Protein AF-A0A8S9G2X7-F1 (afdb_monomer_lite)

Secondary structure (DSSP, 8-state):
-------------SSSHHHHHHHHHHHHHHHHHHHHHHHHHHHTPPPPPPGGGGGSTTHHHHHHHHHHHSPP--SSTTHHHHHHHHHHHHHHHHHHHHHHHHTTHHHHHHHHHHHHHHHHHHHHHHT---SS----

Organism: Brassica cretica (NCBI:txid69181)

pLDDT: mean 78.14, std 17.85, range [33.88, 96.81]

Sequence (136 aa):
MFVNSRRKQEGVEEGFSSSTLSLEQKLADAEEERAEYVKREKARKPFRFFNYLTEHAEFLPVVKRVWETTQEIHHSRSTLSRFQAKLKLLKFEMRLLNKTHYGNLPNKTKLAFEEMCHYQNVGTAVSNPCYTYCRS

Radius of gyration: 33.34 Å; chains: 1; bounding box: 66×75×88 Å

Structure (mmCIF, N/CA/C/O backbone):
data_AF-A0A8S9G2X7-F1
#
_entry.id   AF-A0A8S9G2X7-F1
#
loop_
_atom_site.group_PDB
_atom_site.id
_atom_site.type_symbol
_atom_site.label_atom_id
_atom_site.label_alt_id
_atom_site.label_comp_id
_atom_site.label_asym_id
_atom_site.label_entity_id
_atom_site.label_seq_id
_atom_site.pdbx_PDB_ins_code
_atom_site.Cartn_x
_atom_site.Cartn_y
_atom_site.Cartn_z
_atom_site.occupancy
_atom_site.B_iso_or_equiv
_atom_site.auth_seq_id
_atom_site.auth_comp_id
_atom_site.auth_asym_id
_atom_site.auth_atom_id
_atom_site.pdbx_PDB_model_num
ATOM 1 N N . MET A 1 1 ? -7.165 63.747 65.074 1.00 42.53 1 MET A N 1
ATOM 2 C CA . MET A 1 1 ? -7.048 62.423 64.420 1.00 42.53 1 MET A CA 1
ATOM 3 C C . MET A 1 1 ? -7.910 62.442 63.165 1.00 42.53 1 MET A C 1
ATOM 5 O O . MET A 1 1 ? -8.945 63.088 63.205 1.00 42.53 1 MET A O 1
ATOM 9 N N . PHE A 1 2 ? -7.458 61.770 62.101 1.00 42.47 2 PHE A N 1
ATOM 10 C CA . PHE A 1 2 ? -7.966 61.763 60.715 1.00 42.47 2 PHE A CA 1
ATOM 11 C C . PHE A 1 2 ? -7.588 62.955 59.822 1.00 42.47 2 PHE A C 1
ATOM 13 O O . PHE A 1 2 ? -8.334 63.913 59.662 1.00 42.47 2 PHE A O 1
ATOM 20 N N . VAL A 1 3 ? -6.445 62.813 59.144 1.00 43.28 3 VAL A N 1
ATOM 21 C CA . VAL A 1 3 ? -6.186 63.449 57.847 1.00 43.28 3 VAL A CA 1
ATOM 22 C C . VAL A 1 3 ? -5.893 62.308 56.872 1.00 43.28 3 VAL A C 1
ATOM 24 O O . VAL A 1 3 ? -4.832 61.691 56.926 1.00 43.28 3 VAL A O 1
ATOM 27 N N . ASN A 1 4 ? -6.883 61.956 56.048 1.00 33.88 4 ASN A N 1
ATOM 28 C CA . ASN A 1 4 ? -6.747 60.922 55.023 1.00 33.88 4 ASN A CA 1
ATOM 29 C C . ASN A 1 4 ? -5.893 61.457 53.870 1.00 33.88 4 ASN A C 1
ATOM 31 O O . ASN A 1 4 ? -6.279 62.391 53.166 1.00 33.88 4 ASN A O 1
ATOM 35 N N . SER A 1 5 ? -4.722 60.847 53.697 1.00 43.88 5 SER A N 1
ATOM 36 C CA . SER A 1 5 ? -3.752 61.178 52.660 1.00 43.88 5 SER A CA 1
ATOM 37 C C . SER A 1 5 ? -4.195 60.594 51.318 1.00 43.88 5 SER A C 1
ATOM 39 O O . SER A 1 5 ? -4.150 59.386 51.082 1.00 43.88 5 SER A O 1
ATOM 41 N N . ARG A 1 6 ? -4.666 61.481 50.442 1.00 42.25 6 ARG A N 1
ATOM 42 C CA . ARG A 1 6 ? -5.094 61.209 49.070 1.00 42.25 6 ARG A CA 1
ATOM 43 C C . ARG A 1 6 ? -3.846 61.060 48.184 1.00 42.25 6 ARG A C 1
ATOM 45 O O . ARG A 1 6 ? -3.361 62.046 47.640 1.00 42.25 6 ARG A O 1
ATOM 52 N N . ARG A 1 7 ? -3.307 59.842 48.034 1.00 45.38 7 ARG A N 1
ATOM 53 C CA . ARG A 1 7 ? -2.312 59.543 46.985 1.00 45.38 7 ARG A CA 1
ATOM 54 C C . ARG A 1 7 ? -3.034 59.192 45.686 1.00 45.38 7 ARG A C 1
ATOM 56 O O . ARG A 1 7 ? -3.554 58.096 45.522 1.00 45.38 7 ARG A O 1
ATOM 63 N N . LYS A 1 8 ? -3.068 60.175 44.790 1.00 42.88 8 LYS A N 1
ATOM 64 C CA . LYS A 1 8 ? -3.407 60.043 43.373 1.00 42.88 8 LYS A CA 1
ATOM 65 C C . LYS A 1 8 ? -2.271 59.245 42.713 1.00 42.88 8 LYS A C 1
ATOM 67 O O . LYS A 1 8 ? -1.134 59.708 42.732 1.00 42.88 8 LYS A O 1
ATOM 72 N N . GLN A 1 9 ? -2.544 58.050 42.200 1.00 40.50 9 GLN A N 1
ATOM 73 C CA . GLN A 1 9 ? -1.697 57.439 41.175 1.00 40.50 9 GLN A CA 1
ATOM 74 C C . GLN A 1 9 ? -2.430 57.620 39.849 1.00 40.50 9 GLN A C 1
ATOM 76 O O . GLN A 1 9 ? -3.461 57.002 39.606 1.00 40.50 9 GLN A O 1
ATOM 81 N N . GLU A 1 10 ? -1.937 58.569 39.061 1.00 40.31 10 GLU A N 1
ATOM 82 C CA . GLU A 1 10 ? -2.274 58.741 37.654 1.00 40.31 10 GLU A CA 1
ATOM 83 C C . GLU A 1 10 ? -1.323 57.877 36.818 1.00 40.31 10 GLU A C 1
ATOM 85 O O . GLU A 1 10 ? -0.111 57.938 37.009 1.00 40.31 10 GLU A O 1
ATOM 90 N N . GLY A 1 11 ? -1.903 57.105 35.895 1.00 45.66 11 GLY A N 1
ATOM 91 C CA . GLY A 1 11 ? -1.361 56.837 34.561 1.00 45.66 11 GLY A CA 1
ATOM 92 C C . GLY A 1 11 ? -0.126 55.946 34.438 1.00 45.66 11 GLY A C 1
ATOM 93 O O . GLY A 1 11 ? 0.978 56.465 34.360 1.00 45.66 11 GLY A O 1
ATOM 94 N N . VAL A 1 12 ? -0.337 54.637 34.246 1.00 42.47 12 VAL A N 1
ATOM 95 C CA . VAL A 1 12 ? 0.478 53.803 33.337 1.00 42.47 12 VAL A CA 1
ATOM 96 C C . VAL A 1 12 ? -0.416 52.699 32.752 1.00 42.47 12 VAL A C 1
ATOM 98 O O . VAL A 1 12 ? -0.270 51.522 33.056 1.00 42.47 12 VAL A O 1
ATOM 101 N N . GLU A 1 13 ? -1.376 53.071 31.919 1.00 49.25 13 GLU A N 1
ATOM 102 C CA . GLU A 1 13 ? -1.933 52.152 30.926 1.00 49.25 13 GLU A CA 1
ATOM 103 C C . GLU A 1 13 ? -1.762 52.862 29.595 1.00 49.25 13 GLU A C 1
ATOM 105 O O . GLU A 1 13 ? -2.248 53.976 29.480 1.00 49.25 13 GLU A O 1
ATOM 110 N N . GLU A 1 14 ? -0.964 52.278 28.696 1.00 49.88 14 GLU A N 1
ATOM 111 C CA . GLU A 1 14 ? -0.778 52.572 27.256 1.00 49.88 14 GLU A CA 1
ATOM 112 C C . GLU A 1 14 ? 0.705 52.331 26.910 1.00 49.88 14 GLU A C 1
ATOM 114 O O . GLU A 1 14 ? 1.525 53.239 26.814 1.00 49.88 14 GLU A O 1
ATOM 119 N N . GLY A 1 15 ? 1.093 51.057 26.794 1.00 47.69 15 GLY A N 1
ATOM 120 C CA . GLY A 1 15 ? 2.467 50.692 26.413 1.00 47.69 15 GLY A CA 1
ATOM 121 C C . GLY A 1 15 ? 2.754 49.194 26.301 1.00 47.69 15 GLY A C 1
ATOM 122 O O . GLY A 1 15 ? 3.781 48.807 25.754 1.00 47.69 15 GLY A O 1
ATOM 123 N N . PHE A 1 16 ? 1.844 48.331 26.762 1.00 47.69 16 PHE A N 1
ATOM 124 C CA . PHE A 1 16 ? 2.064 46.879 26.816 1.00 47.69 16 PHE A CA 1
ATOM 125 C C . PHE A 1 16 ? 1.499 46.094 25.608 1.00 47.69 16 PHE A C 1
ATOM 127 O O . PHE A 1 16 ? 1.630 44.876 25.538 1.00 47.69 16 PHE A O 1
ATOM 134 N N . SER A 1 17 ? 0.867 46.774 24.645 1.00 55.78 17 SER A N 1
ATOM 135 C CA . SER A 1 17 ? 0.066 46.131 23.584 1.00 55.78 17 SER A CA 1
ATOM 136 C C . SER A 1 17 ? 0.860 45.772 22.313 1.00 55.78 17 SER A C 1
ATOM 138 O O . SER A 1 17 ? 0.671 44.714 21.722 1.00 55.78 17 SER A O 1
ATOM 140 N N . SER A 1 18 ? 1.820 46.602 21.894 1.00 55.59 18 SER A N 1
ATOM 141 C CA . SER A 1 18 ? 2.507 46.395 20.602 1.00 55.59 18 SER A CA 1
ATOM 142 C C . SER A 1 18 ? 3.545 45.257 20.634 1.00 55.59 18 SER A C 1
ATOM 144 O O . SER A 1 18 ? 3.707 44.499 19.671 1.00 55.59 18 SER A O 1
ATOM 146 N N . SER A 1 19 ? 4.227 45.086 21.771 1.00 57.09 19 SER A N 1
ATOM 147 C CA . SER A 1 19 ? 5.209 44.014 21.970 1.00 57.09 19 SER A CA 1
ATOM 148 C C . SER A 1 19 ? 4.556 42.643 22.149 1.00 57.09 19 SER A C 1
ATOM 150 O O . SER A 1 19 ? 5.111 41.651 21.684 1.00 57.09 19 SER A O 1
ATOM 152 N N . THR A 1 20 ? 3.379 42.580 22.775 1.00 62.22 20 THR A N 1
ATOM 153 C CA . THR A 1 20 ? 2.626 41.338 22.996 1.00 62.22 20 THR A CA 1
ATOM 154 C C . THR A 1 20 ? 1.976 40.838 21.709 1.00 62.22 20 THR A C 1
ATOM 156 O O . THR A 1 20 ? 2.174 39.676 21.374 1.00 62.22 20 THR A O 1
ATOM 159 N N . LEU A 1 21 ? 1.353 41.713 20.909 1.00 65.19 21 LEU A N 1
ATOM 160 C CA . LEU A 1 21 ? 0.824 41.360 19.579 1.00 65.19 21 LEU A CA 1
ATOM 161 C C . LEU A 1 21 ? 1.909 40.785 18.653 1.00 65.19 21 LEU A C 1
ATOM 163 O O . LEU A 1 21 ? 1.718 39.756 18.007 1.00 65.19 21 LEU A O 1
ATOM 167 N N . SER A 1 22 ? 3.099 41.393 18.669 1.00 72.69 22 SER A N 1
ATOM 168 C CA . SER A 1 22 ? 4.252 40.913 17.896 1.00 72.69 22 SER A CA 1
ATOM 169 C C . SER A 1 22 ? 4.778 39.552 18.367 1.00 72.69 22 SER A C 1
ATOM 171 O O . SER A 1 22 ? 5.404 38.836 17.586 1.00 72.69 22 SER A O 1
ATOM 173 N N . LEU A 1 23 ? 4.597 39.206 19.644 1.00 76.44 23 LEU A N 1
ATOM 174 C CA . LEU A 1 23 ? 4.985 37.906 20.191 1.00 76.44 23 LEU A CA 1
ATOM 175 C C . LEU A 1 23 ? 3.922 36.847 19.899 1.00 76.44 23 LEU A C 1
ATOM 177 O O . LEU A 1 23 ? 4.288 35.745 19.506 1.00 76.44 23 LEU A O 1
ATOM 181 N N . GLU A 1 24 ? 2.636 37.180 20.014 1.00 82.50 24 GLU A N 1
ATOM 182 C CA . GLU A 1 24 ? 1.542 36.257 19.697 1.00 82.50 24 GLU A CA 1
ATOM 183 C C . GLU A 1 24 ? 1.544 35.847 18.222 1.00 82.50 24 GLU A C 1
ATOM 185 O O . GLU A 1 24 ? 1.417 34.661 17.926 1.00 82.50 24 GLU A O 1
ATOM 190 N N . GLN A 1 25 ? 1.803 36.781 17.300 1.00 85.94 25 GLN A N 1
ATOM 191 C CA . GLN A 1 25 ? 1.972 36.440 15.883 1.00 85.94 25 GLN A CA 1
ATOM 192 C C . GLN A 1 25 ? 3.177 35.524 15.643 1.00 85.94 25 GLN A C 1
ATOM 194 O O . GLN A 1 25 ? 3.046 34.517 14.957 1.00 85.94 25 GLN A O 1
ATOM 199 N N . LYS A 1 26 ? 4.320 35.778 16.294 1.00 87.88 26 LYS A N 1
ATOM 200 C CA . LYS A 1 26 ? 5.495 34.891 16.194 1.00 87.88 26 LYS A CA 1
ATOM 201 C C . LYS A 1 26 ? 5.241 33.494 16.764 1.00 87.88 26 LYS A C 1
ATOM 203 O O . LYS A 1 26 ? 5.807 32.528 16.262 1.00 87.88 26 LYS A O 1
ATOM 208 N N . LEU A 1 27 ? 4.437 33.384 17.821 1.00 90.19 27 LEU A N 1
ATOM 209 C CA . LEU A 1 27 ? 4.025 32.098 18.385 1.00 90.19 27 LEU A CA 1
ATOM 210 C C . LEU A 1 27 ? 3.091 31.348 17.430 1.00 90.19 27 LEU A C 1
ATOM 212 O O . LEU A 1 27 ? 3.318 30.164 17.201 1.00 90.19 27 LEU A O 1
ATOM 216 N N . ALA A 1 28 ? 2.108 32.027 16.834 1.00 87.62 28 ALA A N 1
ATOM 217 C CA . ALA A 1 28 ? 1.196 31.427 15.86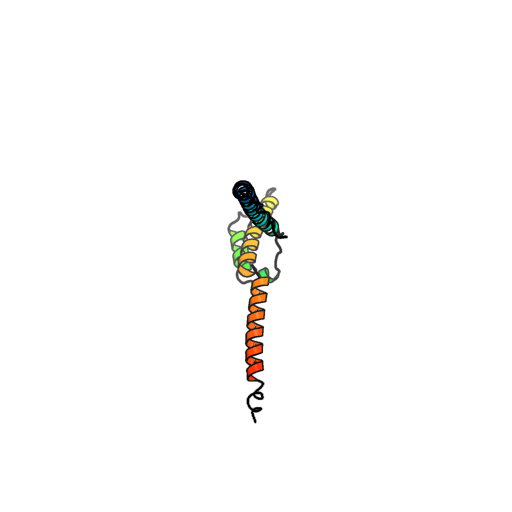0 1.00 87.62 28 ALA A CA 1
ATOM 218 C C . ALA A 1 28 ? 1.941 30.915 14.613 1.00 87.62 28 ALA A C 1
ATOM 220 O O . ALA A 1 28 ? 1.753 29.764 14.215 1.00 87.62 28 ALA A O 1
ATOM 221 N N . ASP A 1 29 ? 2.856 31.722 14.068 1.00 86.69 29 ASP A N 1
ATOM 222 C CA . ASP A 1 29 ? 3.683 31.345 12.916 1.00 86.69 29 ASP A CA 1
ATOM 223 C C . ASP A 1 29 ? 4.587 30.136 13.244 1.00 86.69 29 ASP A C 1
ATOM 225 O O . ASP A 1 29 ? 4.721 29.204 12.448 1.00 86.69 29 ASP A O 1
ATOM 229 N N . ALA A 1 30 ? 5.171 30.100 14.450 1.00 86.94 30 ALA A N 1
ATOM 230 C CA . ALA A 1 30 ? 6.009 28.988 14.903 1.00 86.94 30 ALA A CA 1
ATOM 231 C C . ALA A 1 30 ? 5.206 27.701 15.169 1.00 86.94 30 ALA A C 1
ATOM 233 O O . ALA A 1 30 ? 5.708 26.595 14.945 1.00 86.94 30 ALA A O 1
ATOM 234 N N . GLU A 1 31 ? 3.967 27.811 15.653 1.00 93.50 31 GLU A N 1
ATOM 235 C CA . GLU A 1 31 ? 3.068 26.667 15.823 1.00 93.50 31 GLU A CA 1
ATOM 236 C C . GLU A 1 31 ? 2.630 26.085 14.476 1.00 93.50 31 GLU A C 1
ATOM 238 O O . GLU A 1 31 ? 2.605 24.857 14.329 1.00 93.50 31 GLU A O 1
ATOM 243 N N . GLU A 1 32 ? 2.367 26.933 13.479 1.00 89.06 32 GLU A N 1
ATOM 244 C CA . GLU A 1 32 ? 2.070 26.505 12.111 1.00 89.06 32 GLU A CA 1
ATOM 245 C C . GLU A 1 32 ? 3.276 25.803 11.470 1.00 89.06 32 GLU A C 1
ATOM 247 O O . GLU A 1 32 ? 3.145 24.679 10.967 1.00 89.06 32 GLU A O 1
ATOM 252 N N . GLU A 1 33 ? 4.473 26.388 11.575 1.00 86.44 33 GLU A N 1
ATOM 253 C CA . GLU A 1 33 ? 5.711 25.788 11.067 1.00 86.44 33 GLU A CA 1
ATOM 254 C C . GLU A 1 33 ? 5.990 24.431 11.737 1.00 86.44 33 GLU A C 1
ATOM 256 O O . GLU A 1 33 ? 6.318 23.436 11.078 1.00 86.44 33 GLU A O 1
ATOM 261 N N . ARG A 1 34 ? 5.779 24.339 13.056 1.00 88.88 34 ARG A N 1
ATOM 262 C CA . ARG A 1 34 ? 5.934 23.093 13.816 1.00 88.88 34 ARG A CA 1
ATOM 263 C C . ARG A 1 34 ? 4.899 22.045 13.412 1.00 88.88 34 ARG A C 1
ATOM 265 O O . ARG A 1 34 ? 5.244 20.865 13.290 1.00 88.88 34 ARG A O 1
ATOM 272 N N . ALA A 1 35 ? 3.646 22.439 13.191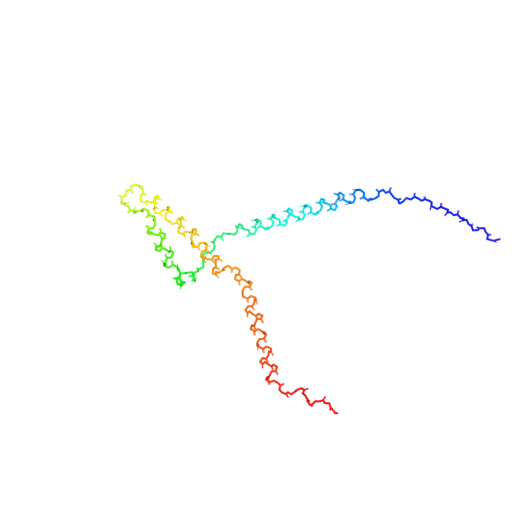 1.00 85.31 35 ALA A N 1
ATOM 273 C CA . ALA A 1 35 ? 2.595 21.543 12.719 1.00 85.31 35 ALA A CA 1
ATOM 274 C C . ALA A 1 35 ? 2.920 20.995 11.322 1.00 85.31 35 ALA A C 1
ATOM 276 O O . ALA A 1 35 ? 2.764 19.792 11.066 1.00 85.31 35 ALA A O 1
ATOM 277 N N . GLU A 1 36 ? 3.440 21.841 10.435 1.00 86.06 36 GLU A N 1
ATOM 278 C CA . GLU A 1 36 ? 3.868 21.425 9.108 1.00 86.06 36 GLU A CA 1
ATOM 279 C C . GLU A 1 36 ? 5.096 20.503 9.165 1.00 86.06 36 GLU A C 1
ATOM 281 O O . GLU A 1 36 ? 5.113 19.461 8.502 1.00 86.06 36 GLU A O 1
ATOM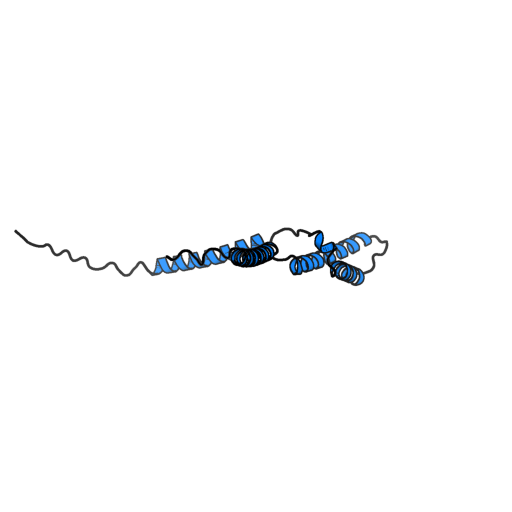 286 N N . TYR A 1 37 ? 6.084 20.796 10.014 1.00 79.44 37 TYR A N 1
ATOM 287 C CA . TYR A 1 37 ? 7.245 19.931 10.239 1.00 79.44 37 TYR A CA 1
ATOM 288 C C . TYR A 1 37 ? 6.828 18.538 10.726 1.00 79.44 37 TYR A C 1
ATOM 290 O O . TYR A 1 37 ? 7.207 17.524 10.139 1.00 79.44 37 TYR A O 1
ATOM 298 N N . VAL A 1 38 ? 5.963 18.462 11.742 1.00 79.62 38 VAL A N 1
ATOM 299 C CA . VAL A 1 38 ? 5.445 17.187 12.265 1.00 79.62 38 VAL A CA 1
ATOM 300 C C . VAL A 1 38 ? 4.672 16.413 11.189 1.00 79.62 38 VAL A C 1
ATOM 302 O O . VAL A 1 38 ? 4.737 15.180 11.140 1.00 79.62 38 VAL A O 1
ATOM 305 N N . LYS A 1 39 ? 3.958 17.106 10.296 1.00 76.50 39 LYS A N 1
ATOM 306 C CA . LYS A 1 39 ? 3.269 16.499 9.147 1.00 76.50 39 LYS A CA 1
ATOM 307 C C . LYS A 1 39 ? 4.262 15.905 8.141 1.00 76.50 39 LYS A C 1
ATOM 309 O O . LYS A 1 39 ? 4.064 14.768 7.706 1.00 76.50 39 LYS A O 1
ATOM 314 N N . ARG A 1 40 ? 5.339 16.628 7.808 1.00 69.56 40 ARG A N 1
ATOM 315 C CA . ARG A 1 40 ? 6.410 16.166 6.901 1.00 69.56 40 ARG A CA 1
ATOM 316 C C . ARG A 1 40 ? 7.189 14.987 7.495 1.00 69.56 40 ARG A C 1
ATOM 318 O O . ARG A 1 40 ? 7.450 14.012 6.792 1.00 69.56 40 ARG A O 1
ATOM 325 N N . GLU A 1 41 ? 7.473 15.014 8.793 1.00 72.94 41 GLU A N 1
ATOM 326 C CA . GLU A 1 41 ? 8.199 13.949 9.495 1.00 72.94 41 GLU A CA 1
ATOM 327 C C . GLU A 1 41 ? 7.374 12.652 9.551 1.00 72.94 41 GLU A C 1
ATOM 329 O O . GLU A 1 41 ? 7.852 11.565 9.216 1.00 72.94 41 GLU A O 1
ATOM 334 N N . LYS A 1 42 ? 6.070 12.760 9.848 1.00 65.38 42 LYS A N 1
ATOM 335 C CA . LYS A 1 42 ? 5.133 11.624 9.787 1.00 65.38 42 LYS A CA 1
ATOM 336 C C . LYS A 1 42 ? 4.978 11.053 8.373 1.00 65.38 42 LYS A C 1
ATOM 338 O O . LYS A 1 42 ? 4.617 9.879 8.242 1.00 65.38 42 LYS A O 1
ATOM 343 N N . ALA A 1 43 ? 5.257 11.838 7.332 1.00 65.62 43 ALA A N 1
ATOM 344 C CA . ALA A 1 43 ? 5.186 11.402 5.939 1.00 65.62 43 ALA A CA 1
ATOM 345 C C . ALA A 1 43 ? 6.393 10.551 5.497 1.00 65.62 43 ALA A C 1
ATOM 347 O O . ALA A 1 43 ? 6.293 9.831 4.504 1.00 65.62 43 ALA A O 1
ATOM 348 N N . ARG A 1 44 ? 7.511 10.558 6.240 1.00 68.12 44 ARG A N 1
ATOM 349 C CA . ARG A 1 44 ? 8.747 9.823 5.898 1.00 68.12 44 ARG A CA 1
ATOM 350 C C . ARG A 1 44 ? 8.754 8.347 6.304 1.00 68.12 44 ARG A C 1
ATOM 352 O O . ARG A 1 44 ? 9.802 7.704 6.298 1.00 68.12 44 ARG A O 1
ATOM 359 N N . LYS A 1 45 ? 7.596 7.769 6.629 1.00 73.44 45 LYS A N 1
ATOM 360 C CA . LYS A 1 45 ? 7.515 6.355 7.009 1.00 73.44 45 LYS A CA 1
ATOM 361 C C . LYS A 1 45 ? 7.924 5.452 5.835 1.00 73.44 45 LYS A C 1
ATOM 363 O O . LYS A 1 45 ? 7.418 5.632 4.720 1.00 73.44 45 LYS A O 1
ATOM 368 N N . PRO A 1 46 ? 8.816 4.471 6.063 1.00 79.00 46 PRO A N 1
ATOM 369 C CA . PRO A 1 46 ? 9.186 3.515 5.032 1.00 79.00 46 PRO A CA 1
ATOM 370 C C . PRO A 1 46 ? 7.949 2.748 4.559 1.00 79.00 46 PRO A C 1
ATOM 372 O O . PRO A 1 46 ? 7.002 2.514 5.312 1.00 79.00 46 PRO A O 1
ATOM 375 N N . PHE A 1 47 ? 7.949 2.366 3.283 1.00 78.56 47 PHE A N 1
ATOM 376 C CA . PHE A 1 47 ? 6.862 1.570 2.729 1.00 78.56 47 PHE A CA 1
ATOM 377 C C . PHE A 1 47 ? 6.836 0.194 3.394 1.00 78.56 47 PHE A C 1
ATOM 379 O O . PHE A 1 47 ? 7.779 -0.582 3.243 1.00 78.56 47 PHE A O 1
ATOM 386 N N . ARG A 1 48 ? 5.738 -0.107 4.091 1.00 82.88 48 ARG A N 1
ATOM 387 C CA . ARG A 1 48 ? 5.445 -1.444 4.598 1.00 82.88 48 ARG A CA 1
ATOM 388 C C . ARG A 1 48 ? 4.539 -2.155 3.604 1.00 82.88 48 ARG A C 1
ATOM 390 O O . ARG A 1 48 ? 3.414 -1.720 3.377 1.00 82.88 48 ARG A O 1
ATOM 397 N N . PHE A 1 49 ? 5.029 -3.246 3.031 1.00 83.06 49 PHE A N 1
ATOM 398 C CA . PHE A 1 49 ? 4.193 -4.138 2.243 1.00 83.06 49 PHE A CA 1
ATOM 399 C C . PHE A 1 49 ? 3.292 -4.948 3.180 1.00 83.06 49 PHE A C 1
ATOM 401 O O . PHE A 1 49 ? 3.769 -5.504 4.170 1.00 83.06 49 PHE A O 1
ATOM 408 N N . PHE A 1 50 ? 1.994 -4.987 2.891 1.00 85.31 50 PHE A N 1
ATOM 409 C CA . PHE A 1 50 ? 1.048 -5.824 3.622 1.00 85.31 50 PHE A CA 1
ATOM 410 C C . PHE A 1 50 ? 0.833 -7.107 2.833 1.00 85.31 50 PHE A C 1
ATOM 412 O O . PHE A 1 50 ? 0.433 -7.041 1.674 1.00 85.31 50 PHE A O 1
ATOM 419 N N . ASN A 1 51 ? 1.058 -8.258 3.464 1.00 89.12 51 ASN A N 1
ATOM 420 C CA . ASN A 1 51 ? 0.940 -9.555 2.793 1.00 89.12 51 ASN A CA 1
ATOM 421 C C . ASN A 1 51 ? -0.471 -9.790 2.233 1.00 89.12 51 ASN A C 1
ATOM 423 O O . ASN A 1 51 ? -0.599 -10.257 1.107 1.00 89.12 51 ASN A O 1
ATOM 427 N N . TYR A 1 52 ? -1.506 -9.330 2.943 1.00 88.81 52 TYR A N 1
ATOM 428 C CA . TYR A 1 52 ? -2.904 -9.369 2.493 1.00 88.81 52 TYR A CA 1
ATOM 429 C C . TYR A 1 52 ? -3.154 -8.652 1.161 1.00 88.81 52 TYR A C 1
ATOM 431 O O . TYR A 1 52 ? -4.128 -8.947 0.479 1.00 88.81 52 TYR A O 1
ATOM 439 N N . LEU A 1 53 ? -2.264 -7.740 0.744 1.00 89.81 53 LEU A N 1
ATOM 440 C CA . LEU A 1 53 ? -2.364 -7.120 -0.574 1.00 89.81 53 LEU A CA 1
ATOM 441 C C . LEU A 1 53 ? -2.293 -8.168 -1.691 1.00 89.81 53 LEU A C 1
ATOM 443 O O . LEU A 1 53 ? -2.897 -7.955 -2.729 1.00 89.81 53 LEU A O 1
ATOM 447 N N . THR A 1 54 ? -1.582 -9.280 -1.487 1.00 90.44 54 THR A N 1
ATOM 448 C CA . THR A 1 54 ? -1.459 -10.354 -2.490 1.00 90.44 54 THR A CA 1
ATOM 449 C C . THR A 1 54 ? -2.746 -11.155 -2.684 1.00 90.44 54 THR A C 1
ATOM 451 O O . THR A 1 54 ? -2.960 -11.703 -3.759 1.00 90.44 54 THR A O 1
ATOM 454 N N . GLU A 1 55 ? -3.617 -11.171 -1.676 1.00 91.81 55 GLU A N 1
ATOM 455 C CA . GLU A 1 55 ? -4.925 -11.835 -1.710 1.00 91.81 55 GLU A CA 1
ATOM 456 C C . GLU A 1 55 ? -6.014 -10.927 -2.306 1.00 91.81 55 GLU A C 1
ATOM 458 O O . GLU A 1 55 ? -7.114 -11.378 -2.616 1.00 91.81 55 GLU A O 1
ATOM 463 N N . HIS A 1 56 ? -5.724 -9.634 -2.480 1.00 93.12 56 HIS A N 1
ATOM 464 C CA . HIS A 1 56 ? -6.683 -8.672 -3.001 1.00 93.12 56 HIS A CA 1
ATOM 465 C C . HIS A 1 56 ? -6.968 -8.909 -4.491 1.00 93.12 56 HIS A C 1
ATOM 467 O O . HIS A 1 56 ? -6.047 -9.056 -5.296 1.00 93.12 56 HIS A O 1
ATOM 473 N N . ALA A 1 57 ? -8.242 -8.841 -4.889 1.00 93.56 57 ALA A N 1
ATOM 474 C CA . ALA A 1 57 ? -8.677 -9.101 -6.266 1.00 93.56 57 ALA A CA 1
ATOM 475 C C . ALA A 1 57 ? -7.979 -8.211 -7.315 1.00 93.56 57 ALA A C 1
ATOM 477 O O . ALA A 1 57 ? -7.706 -8.649 -8.430 1.00 93.56 57 ALA A O 1
ATOM 478 N N . GLU A 1 58 ? -7.641 -6.969 -6.958 1.00 91.81 58 GLU A N 1
ATOM 479 C CA . GLU A 1 58 ? -6.955 -6.030 -7.861 1.00 91.81 58 GLU A CA 1
ATOM 480 C C . GLU A 1 58 ? -5.435 -6.229 -7.946 1.00 91.81 58 GLU A C 1
ATOM 482 O O . GLU A 1 58 ? -4.788 -5.610 -8.789 1.00 91.81 58 GLU A O 1
ATOM 487 N N . PHE A 1 59 ? -4.839 -7.096 -7.123 1.00 93.06 59 PHE A N 1
ATOM 488 C CA . PHE A 1 59 ? -3.391 -7.301 -7.119 1.00 93.06 59 PHE A CA 1
ATOM 489 C C . PHE A 1 59 ? -2.874 -7.830 -8.459 1.00 93.06 59 PHE A C 1
ATOM 491 O O . PHE A 1 59 ? -2.039 -7.187 -9.100 1.00 93.06 59 PHE A O 1
ATOM 498 N N . LEU A 1 60 ? -3.394 -8.974 -8.915 1.00 94.69 60 LEU A N 1
ATOM 499 C CA . LEU A 1 60 ? -2.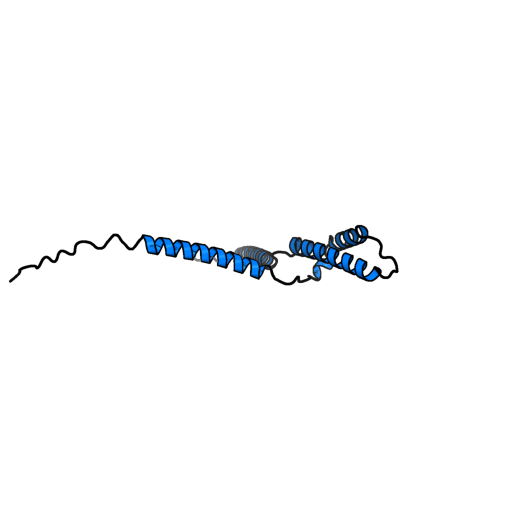973 -9.588 -10.177 1.00 94.69 60 LEU A CA 1
ATOM 500 C C . LEU A 1 60 ? -3.252 -8.692 -11.398 1.00 94.69 60 LEU A C 1
ATOM 502 O O . LEU A 1 60 ? -2.341 -8.542 -12.215 1.00 94.69 60 LEU A O 1
ATOM 506 N N . PRO A 1 61 ? -4.428 -8.039 -11.532 1.00 95.06 61 PRO A N 1
ATOM 507 C CA . PRO A 1 61 ? -4.673 -7.068 -12.599 1.00 95.06 61 PRO A CA 1
ATOM 508 C C . PRO A 1 61 ? -3.651 -5.928 -12.642 1.00 95.06 61 PRO A C 1
ATOM 510 O O . PRO A 1 61 ? -3.166 -5.577 -13.718 1.00 95.06 61 PRO A O 1
ATOM 513 N N . VAL A 1 62 ? -3.287 -5.363 -11.485 1.00 93.88 62 VAL A N 1
ATOM 514 C CA . VAL A 1 62 ? -2.301 -4.274 -11.404 1.00 93.88 62 VAL A CA 1
ATOM 515 C C . VAL A 1 62 ? -0.909 -4.768 -11.797 1.00 93.88 62 VAL A C 1
ATOM 517 O O . VAL A 1 62 ? -0.235 -4.114 -12.593 1.00 93.88 62 VAL A O 1
ATOM 520 N N . VAL A 1 63 ? -0.488 -5.935 -11.297 1.00 93.81 63 VAL A N 1
ATOM 521 C CA . VAL A 1 63 ? 0.800 -6.545 -11.665 1.00 93.81 63 VAL A CA 1
ATOM 522 C C . VAL A 1 63 ? 0.862 -6.790 -13.171 1.00 93.81 63 VAL A C 1
ATOM 524 O O . VAL A 1 63 ? 1.821 -6.366 -13.815 1.00 93.81 63 VAL A O 1
ATOM 527 N N . LYS A 1 64 ? -0.177 -7.414 -13.738 1.00 94.44 64 LYS A N 1
ATOM 528 C CA . LYS A 1 64 ? -0.282 -7.707 -15.171 1.00 94.44 64 LYS A CA 1
ATOM 529 C C . LYS A 1 64 ? -0.180 -6.433 -16.008 1.00 94.44 64 LYS A C 1
ATOM 531 O O . LYS A 1 64 ? 0.675 -6.360 -16.886 1.00 94.44 64 LYS A O 1
ATOM 536 N N . ARG A 1 65 ? -0.958 -5.400 -15.667 1.00 93.94 65 ARG A N 1
ATOM 537 C CA . ARG A 1 65 ? -0.928 -4.096 -16.345 1.00 93.94 65 ARG A CA 1
ATOM 538 C C . ARG A 1 65 ? 0.481 -3.505 -16.383 1.00 93.94 65 ARG A C 1
ATOM 540 O O . ARG A 1 65 ? 0.943 -3.087 -17.435 1.00 93.94 65 ARG A O 1
ATOM 547 N N . VAL A 1 66 ? 1.190 -3.478 -15.254 1.00 92.62 66 VAL A N 1
ATOM 548 C CA . VAL A 1 66 ? 2.566 -2.945 -15.210 1.00 92.62 66 VAL A CA 1
ATOM 549 C C . VAL A 1 66 ? 3.521 -3.792 -16.052 1.00 92.62 66 VAL A C 1
ATOM 551 O O . VAL A 1 66 ? 4.424 -3.257 -16.704 1.00 92.62 66 VAL A O 1
ATOM 554 N N . TRP A 1 67 ? 3.329 -5.111 -16.047 1.00 90.50 67 TRP A N 1
ATOM 555 C CA . TRP A 1 67 ? 4.180 -6.040 -16.780 1.00 90.50 67 TRP A CA 1
ATOM 556 C C . TRP A 1 67 ? 4.035 -5.906 -18.297 1.00 90.50 67 TRP A C 1
ATOM 558 O O . TRP A 1 67 ? 5.048 -5.950 -18.995 1.00 90.50 67 TRP A O 1
ATOM 568 N N . GLU A 1 68 ? 2.807 -5.690 -18.771 1.00 91.00 68 GLU A N 1
ATOM 569 C CA . GLU A 1 68 ? 2.451 -5.529 -20.187 1.00 91.00 68 GLU A CA 1
ATOM 570 C C . GLU A 1 68 ? 2.793 -4.135 -20.728 1.00 91.00 68 GLU A C 1
ATOM 572 O O . GLU A 1 68 ? 3.271 -4.016 -21.851 1.00 91.00 68 GLU A O 1
ATOM 577 N N . THR A 1 69 ? 2.638 -3.074 -19.927 1.00 87.50 69 THR A N 1
ATOM 578 C CA . THR A 1 69 ? 2.962 -1.693 -20.346 1.00 87.50 69 THR A CA 1
ATOM 579 C C . THR A 1 69 ? 4.460 -1.470 -20.581 1.00 87.50 69 THR A C 1
ATOM 581 O O . THR A 1 69 ? 4.872 -0.515 -21.237 1.00 87.50 69 THR A O 1
ATOM 584 N N . THR A 1 70 ? 5.315 -2.319 -20.017 1.00 82.50 70 THR A N 1
ATOM 585 C CA . THR A 1 70 ? 6.767 -2.125 -20.031 1.00 82.50 70 THR A CA 1
ATOM 586 C C . THR A 1 70 ? 7.444 -2.984 -21.095 1.00 82.50 70 THR A C 1
ATOM 588 O O . THR A 1 70 ? 7.104 -4.151 -21.270 1.00 82.50 70 THR A O 1
ATOM 591 N N . GLN A 1 71 ? 8.472 -2.431 -21.749 1.00 82.00 71 GLN A N 1
ATOM 592 C CA . GLN A 1 71 ? 9.202 -3.088 -22.840 1.00 82.00 71 GLN A CA 1
ATOM 593 C C . GLN A 1 71 ? 9.653 -4.516 -22.489 1.00 82.00 71 GLN A C 1
ATOM 595 O O . GLN A 1 71 ? 10.033 -4.805 -21.347 1.00 82.00 71 GLN A O 1
ATOM 600 N N . GLU A 1 72 ? 9.624 -5.402 -23.484 1.00 83.88 72 GLU A N 1
ATOM 601 C CA . GLU A 1 72 ? 10.059 -6.788 -23.342 1.00 83.88 72 GLU A CA 1
ATOM 602 C C . GLU A 1 72 ? 11.509 -6.892 -22.850 1.00 83.88 72 GLU A C 1
ATOM 604 O O . GLU A 1 72 ? 12.407 -6.117 -23.205 1.00 83.88 72 GLU A O 1
ATOM 609 N N . ILE A 1 73 ? 11.735 -7.874 -21.979 1.00 85.19 73 ILE A N 1
ATOM 610 C CA . ILE A 1 73 ? 13.052 -8.158 -21.425 1.00 85.19 73 ILE A CA 1
ATOM 611 C C . ILE A 1 73 ? 13.733 -9.164 -22.353 1.00 85.19 73 ILE A C 1
ATOM 613 O O . ILE A 1 73 ? 13.532 -10.367 -22.235 1.00 85.19 73 ILE A O 1
ATOM 617 N N . HIS A 1 74 ? 14.550 -8.667 -23.277 1.00 84.44 74 HIS A N 1
ATOM 618 C CA . HIS A 1 74 ? 15.426 -9.512 -24.093 1.00 84.44 74 HIS A CA 1
ATOM 619 C C . HIS A 1 74 ? 16.700 -9.890 -23.327 1.00 84.44 74 HIS A C 1
ATOM 621 O O . HIS A 1 74 ? 17.124 -9.148 -22.436 1.00 84.44 74 HIS A O 1
ATOM 627 N N . HIS A 1 75 ? 17.334 -11.005 -23.698 1.00 79.31 75 HIS A N 1
ATOM 628 C CA . HIS A 1 75 ? 18.632 -11.434 -23.169 1.00 79.31 75 HIS A CA 1
ATOM 629 C C . HIS A 1 75 ? 19.751 -10.540 -23.730 1.00 79.31 75 HIS A C 1
ATOM 631 O O . HIS A 1 75 ? 20.242 -10.744 -24.835 1.00 79.31 75 HIS A O 1
ATOM 637 N N . SER A 1 76 ? 20.127 -9.496 -22.994 1.00 83.44 76 SER A N 1
ATOM 638 C CA . SER A 1 76 ? 21.164 -8.540 -23.384 1.00 83.44 76 SER A CA 1
ATOM 639 C C . SER A 1 76 ? 21.827 -7.919 -22.151 1.00 83.44 76 SER A C 1
ATOM 641 O O . SER A 1 76 ? 21.415 -8.130 -21.013 1.00 83.44 76 SER A O 1
ATOM 643 N N . ARG A 1 77 ? 22.845 -7.072 -22.345 1.00 82.25 77 ARG A N 1
ATOM 644 C CA . ARG A 1 77 ? 23.477 -6.350 -21.222 1.00 82.25 77 ARG A CA 1
ATOM 645 C C . ARG A 1 77 ? 22.518 -5.389 -20.496 1.00 82.25 77 ARG A C 1
ATOM 647 O O . ARG A 1 77 ? 22.804 -4.985 -19.375 1.00 82.25 77 ARG A O 1
ATOM 654 N N . SER A 1 78 ? 21.373 -5.047 -21.097 1.00 83.69 78 SER A N 1
ATOM 655 C CA . SER A 1 78 ? 20.342 -4.184 -20.500 1.00 83.69 78 SER A CA 1
ATOM 656 C C . SER A 1 78 ? 19.198 -4.947 -19.815 1.00 83.69 78 SER A C 1
ATOM 658 O O . SER A 1 78 ? 18.244 -4.320 -19.360 1.00 83.69 78 SER A O 1
ATOM 660 N N . THR A 1 79 ? 19.237 -6.283 -19.743 1.00 87.81 79 THR A N 1
ATOM 661 C CA . THR A 1 79 ? 18.170 -7.094 -19.120 1.00 87.81 79 THR A CA 1
ATOM 662 C C . THR A 1 79 ? 17.917 -6.674 -17.671 1.00 87.81 79 THR A C 1
ATOM 664 O O . THR A 1 79 ? 16.779 -6.398 -17.296 1.00 87.81 79 THR A O 1
ATOM 667 N N . LEU A 1 80 ? 18.980 -6.564 -16.866 1.00 89.38 80 LEU A N 1
ATOM 668 C CA . LEU A 1 80 ? 18.877 -6.229 -15.443 1.00 89.38 80 LEU A CA 1
ATOM 669 C C . LEU A 1 80 ? 18.361 -4.807 -15.211 1.00 89.38 80 LEU A C 1
ATOM 671 O O . LEU A 1 80 ? 17.518 -4.604 -14.341 1.00 89.38 80 LEU A O 1
ATOM 675 N N . SER A 1 81 ? 18.819 -3.829 -15.998 1.00 88.69 81 SER A N 1
ATOM 676 C CA . SER A 1 81 ? 18.366 -2.441 -15.855 1.00 88.69 81 SER A CA 1
ATOM 677 C C . SER A 1 81 ? 16.889 -2.290 -16.226 1.00 88.69 81 SER A C 1
ATOM 679 O O . SER A 1 81 ? 16.140 -1.618 -15.514 1.00 88.69 81 SER A O 1
ATOM 681 N N . ARG A 1 82 ? 16.435 -2.981 -17.280 1.00 88.19 82 ARG A N 1
ATOM 682 C CA . ARG A 1 82 ? 15.017 -3.032 -17.669 1.00 88.19 82 ARG A CA 1
ATOM 683 C C . ARG A 1 82 ? 14.164 -3.731 -16.617 1.00 88.19 82 ARG A C 1
ATOM 685 O O . ARG A 1 82 ? 13.127 -3.201 -16.230 1.00 88.19 82 ARG A O 1
ATOM 692 N N . PHE A 1 83 ? 14.620 -4.869 -16.100 1.00 90.00 83 PHE A N 1
ATOM 693 C CA . PHE A 1 83 ? 13.933 -5.580 -15.023 1.00 90.00 83 PHE A CA 1
ATOM 694 C C . PHE A 1 83 ? 13.820 -4.720 -13.756 1.00 90.00 83 PHE A C 1
ATOM 696 O O . PHE A 1 83 ? 12.737 -4.575 -13.190 1.00 90.00 83 PHE A O 1
ATOM 703 N N . GLN A 1 84 ? 14.904 -4.053 -13.356 1.00 91.56 84 GLN A N 1
ATOM 704 C CA . GLN A 1 84 ? 14.898 -3.120 -12.232 1.00 91.56 84 GLN A CA 1
ATOM 705 C C . GLN A 1 84 ? 13.907 -1.966 -12.453 1.00 91.56 84 GLN A C 1
ATOM 707 O O . GLN A 1 84 ? 13.211 -1.573 -11.515 1.00 91.56 84 GLN A O 1
ATOM 712 N N . ALA A 1 85 ? 13.824 -1.414 -13.667 1.00 89.88 85 ALA A N 1
ATOM 713 C CA . ALA A 1 85 ? 12.857 -0.369 -13.996 1.00 89.88 85 ALA A CA 1
ATOM 714 C C . ALA A 1 85 ? 11.408 -0.869 -13.859 1.00 89.88 85 ALA A C 1
ATOM 716 O O . ALA A 1 85 ? 10.593 -0.181 -13.240 1.00 89.88 85 ALA A O 1
ATOM 717 N N . LYS A 1 86 ? 11.106 -2.092 -14.325 1.00 91.44 86 LYS A N 1
ATOM 718 C CA . LYS A 1 86 ? 9.789 -2.725 -14.124 1.00 91.44 86 LYS A CA 1
ATOM 719 C C . LYS A 1 86 ? 9.442 -2.855 -12.641 1.00 91.44 86 LYS A C 1
ATOM 721 O O . LYS A 1 86 ? 8.359 -2.453 -12.225 1.00 91.44 86 LYS A O 1
ATOM 726 N N . LEU A 1 87 ? 10.376 -3.339 -11.819 1.00 92.69 87 LEU A N 1
ATOM 727 C CA . LEU A 1 87 ? 10.162 -3.472 -10.373 1.00 92.69 87 LEU A CA 1
ATOM 728 C C . LEU A 1 87 ? 9.954 -2.120 -9.679 1.00 92.69 87 LEU A C 1
ATOM 730 O O . LEU A 1 87 ? 9.144 -2.013 -8.758 1.00 92.69 87 LEU A O 1
ATOM 734 N N . LYS A 1 88 ? 10.660 -1.072 -10.120 1.00 92.1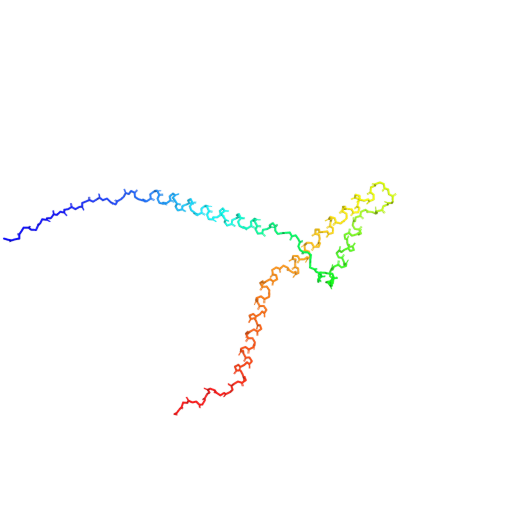2 88 LYS A N 1
ATOM 735 C CA . LYS A 1 88 ? 10.458 0.289 -9.603 1.00 92.12 88 LYS A CA 1
ATOM 736 C C . LYS A 1 88 ? 9.050 0.795 -9.907 1.00 92.12 88 LYS A C 1
ATOM 738 O O . LYS A 1 88 ? 8.414 1.323 -9.001 1.00 92.12 88 LYS A O 1
ATOM 743 N N . LEU A 1 89 ? 8.557 0.604 -11.131 1.00 92.31 89 LEU A N 1
ATOM 744 C CA . LEU A 1 89 ? 7.189 0.976 -11.511 1.00 92.31 89 LEU A CA 1
ATOM 745 C C . LEU A 1 89 ? 6.155 0.205 -10.689 1.00 92.31 89 LEU A C 1
ATOM 747 O O . LEU A 1 89 ? 5.275 0.807 -10.075 1.00 92.31 89 LEU A O 1
ATOM 751 N N . LEU A 1 90 ? 6.331 -1.113 -10.584 1.00 93.50 90 LEU A N 1
ATOM 752 C CA . LEU A 1 90 ? 5.443 -1.975 -9.813 1.00 93.50 90 LEU A CA 1
ATOM 753 C C . LEU A 1 90 ? 5.378 -1.559 -8.336 1.00 93.50 90 LEU A C 1
ATOM 755 O O . LEU A 1 90 ? 4.301 -1.508 -7.745 1.00 93.50 90 LEU A O 1
ATOM 759 N N . LYS A 1 91 ? 6.518 -1.173 -7.748 1.00 91.44 91 LYS A N 1
ATOM 760 C CA . LYS A 1 91 ? 6.576 -0.654 -6.378 1.00 91.44 91 LYS A CA 1
ATOM 761 C C . LYS A 1 91 ? 5.681 0.574 -6.185 1.00 91.44 91 LYS A C 1
ATOM 763 O O . LYS A 1 91 ? 5.061 0.684 -5.131 1.00 91.44 91 LYS A O 1
ATOM 768 N N . PHE A 1 92 ? 5.620 1.508 -7.136 1.00 91.19 92 PHE A N 1
ATOM 769 C CA . PHE A 1 92 ? 4.770 2.698 -7.002 1.00 91.19 92 PHE A CA 1
ATOM 770 C C . PHE A 1 92 ? 3.281 2.347 -7.053 1.00 91.19 92 PHE A C 1
ATOM 772 O O . PHE A 1 92 ? 2.528 2.789 -6.186 1.00 91.19 92 PHE A O 1
ATOM 779 N N . GLU A 1 93 ? 2.883 1.485 -7.985 1.00 92.50 93 GLU A N 1
ATOM 780 C CA . GLU A 1 93 ? 1.504 0.999 -8.094 1.00 92.50 93 GLU A CA 1
ATOM 781 C C . GLU A 1 93 ? 1.073 0.227 -6.838 1.00 92.50 93 GLU A C 1
ATOM 783 O O . GLU A 1 93 ? 0.009 0.485 -6.279 1.00 92.50 93 GLU A O 1
ATOM 788 N N . MET A 1 94 ? 1.935 -0.645 -6.303 1.00 91.62 94 MET A N 1
ATOM 789 C CA . MET A 1 94 ? 1.670 -1.359 -5.046 1.00 91.62 94 MET A CA 1
ATOM 790 C C . MET A 1 94 ? 1.533 -0.408 -3.853 1.00 91.62 94 MET A C 1
ATOM 792 O O . MET A 1 94 ? 0.712 -0.648 -2.970 1.00 91.62 94 MET A O 1
ATOM 796 N N . ARG A 1 95 ? 2.314 0.681 -3.806 1.00 90.50 95 ARG A N 1
ATOM 797 C CA . ARG A 1 95 ? 2.188 1.704 -2.752 1.00 90.50 95 ARG A CA 1
ATOM 798 C C . ARG A 1 95 ? 0.844 2.412 -2.820 1.00 90.50 95 ARG A C 1
ATOM 800 O O . ARG A 1 95 ? 0.243 2.651 -1.774 1.00 90.50 95 ARG A O 1
ATOM 807 N N . LEU A 1 96 ? 0.393 2.743 -4.027 1.00 90.00 96 LEU A N 1
ATOM 808 C CA . LEU A 1 96 ? -0.907 3.363 -4.244 1.00 90.00 96 LEU A CA 1
ATOM 809 C C . LEU A 1 96 ? -2.030 2.411 -3.829 1.00 90.00 96 LEU A C 1
ATOM 811 O O . LEU A 1 96 ? -2.832 2.771 -2.973 1.00 90.00 96 LEU A O 1
ATOM 815 N N . LEU A 1 97 ? -2.020 1.177 -4.341 1.00 91.38 97 LEU A N 1
ATOM 816 C CA . LEU A 1 97 ? -3.029 0.165 -4.031 1.00 91.38 97 LEU A CA 1
ATOM 817 C C . LEU A 1 97 ? -3.106 -0.115 -2.523 1.00 91.38 97 LEU A C 1
ATOM 819 O O . LEU A 1 97 ? -4.188 -0.164 -1.938 1.00 91.38 97 LEU A O 1
ATOM 823 N N . ASN A 1 98 ? -1.948 -0.220 -1.868 1.00 90.69 98 ASN A N 1
ATOM 824 C CA . ASN A 1 98 ? -1.885 -0.418 -0.430 1.00 90.69 98 ASN A CA 1
ATOM 825 C C . ASN A 1 98 ? -2.478 0.761 0.354 1.00 90.69 98 ASN A C 1
ATOM 827 O O . ASN A 1 98 ? -3.234 0.547 1.300 1.00 90.69 98 ASN A O 1
ATOM 831 N N . LYS A 1 99 ? -2.169 1.998 -0.049 1.00 87.56 99 LYS A N 1
ATOM 832 C CA . LYS A 1 99 ? -2.717 3.203 0.582 1.00 87.56 99 LYS A CA 1
ATOM 833 C C . LYS A 1 99 ? -4.229 3.314 0.380 1.00 87.56 99 LYS A C 1
ATOM 835 O O . LYS A 1 99 ? -4.913 3.734 1.306 1.00 87.56 99 LYS A O 1
ATOM 840 N N . THR A 1 100 ? -4.747 2.955 -0.790 1.00 89.38 100 THR A N 1
ATOM 841 C CA . THR A 1 100 ? -6.183 3.040 -1.088 1.00 89.38 100 THR A CA 1
ATOM 842 C C . THR A 1 100 ? -6.990 2.076 -0.218 1.00 89.38 100 THR A C 1
ATOM 844 O O . THR A 1 100 ? -7.940 2.493 0.443 1.00 89.38 100 THR A O 1
ATOM 847 N N . HIS A 1 101 ? -6.574 0.810 -0.134 1.00 88.38 101 HIS A N 1
ATOM 848 C CA . HIS A 1 101 ? -7.348 -0.222 0.569 1.00 88.38 101 HIS A CA 1
ATOM 849 C C . HIS A 1 101 ? -7.040 -0.295 2.065 1.00 88.38 101 HIS A C 1
ATOM 851 O O . HIS A 1 101 ? -7.939 -0.246 2.910 1.00 88.38 101 HIS A O 1
ATOM 857 N N . TYR A 1 102 ? -5.754 -0.317 2.407 1.00 86.69 102 TYR A N 1
ATOM 858 C CA . TYR A 1 102 ? -5.262 -0.497 3.777 1.00 86.69 102 TYR A CA 1
ATOM 859 C C . TYR A 1 102 ? -4.798 0.815 4.426 1.00 86.69 102 TYR A C 1
ATOM 861 O O . TYR A 1 102 ? -4.233 0.817 5.523 1.00 86.69 102 TYR A O 1
ATOM 869 N N . GLY A 1 103 ? -5.050 1.956 3.779 1.00 86.50 103 GLY A N 1
ATOM 870 C CA . GLY A 1 103 ? -4.824 3.270 4.368 1.00 86.50 103 GLY A CA 1
ATOM 871 C C . GLY A 1 103 ? -5.714 3.518 5.581 1.00 86.50 103 GLY A C 1
ATOM 872 O O . GLY A 1 103 ? -6.862 3.076 5.640 1.00 86.50 103 GLY A O 1
ATOM 873 N N . ASN A 1 104 ? -5.175 4.261 6.551 1.00 86.38 104 ASN A N 1
ATOM 874 C CA . ASN A 1 104 ? -5.873 4.652 7.780 1.00 86.38 104 ASN A CA 1
ATOM 875 C C . ASN A 1 104 ? -6.439 3.470 8.588 1.00 86.38 104 ASN A C 1
ATOM 877 O O . ASN A 1 104 ? -7.427 3.636 9.301 1.00 86.38 104 ASN A O 1
ATOM 881 N N . LEU A 1 105 ? -5.799 2.296 8.510 1.00 87.62 105 LEU A N 1
ATOM 882 C CA . LEU A 1 105 ? -6.245 1.088 9.206 1.00 87.62 105 LEU A CA 1
ATOM 883 C C . LEU A 1 105 ? -6.505 1.303 10.710 1.00 87.62 105 LEU A C 1
ATOM 885 O O . LEU A 1 105 ? -7.573 0.899 11.148 1.00 87.62 105 LEU A O 1
ATOM 889 N N . PRO A 1 106 ? -5.653 2.009 11.488 1.00 86.81 106 PRO A N 1
ATOM 890 C CA . PRO A 1 106 ? -5.932 2.246 12.908 1.00 86.81 106 PRO A CA 1
ATOM 891 C C . PRO A 1 106 ? -7.262 2.965 13.161 1.00 86.81 106 PRO A C 1
ATOM 893 O O . PRO A 1 106 ? -7.995 2.603 14.077 1.00 86.81 106 PRO A O 1
ATOM 896 N N . ASN A 1 107 ? -7.604 3.948 12.322 1.00 91.25 107 ASN A N 1
ATOM 897 C CA . ASN A 1 107 ? -8.871 4.670 12.441 1.00 91.25 107 ASN A CA 1
ATOM 898 C C . ASN A 1 107 ? -10.048 3.780 12.037 1.00 91.25 107 ASN A C 1
ATOM 900 O O . ASN A 1 107 ? -11.046 3.750 12.747 1.00 91.25 107 ASN A O 1
ATOM 904 N N . LYS A 1 108 ? -9.920 3.019 10.939 1.00 91.19 108 LYS A N 1
ATOM 905 C CA . LYS A 1 108 ? -10.946 2.046 10.525 1.00 91.19 108 LYS A CA 1
ATOM 906 C C . LYS A 1 108 ? -11.200 1.007 11.625 1.00 91.19 108 LYS A C 1
ATOM 908 O O . LYS A 1 108 ? -12.349 0.709 11.921 1.00 91.19 108 LYS A O 1
ATOM 913 N N . THR A 1 109 ? -10.142 0.504 12.265 1.00 93.31 109 THR A N 1
ATOM 914 C CA . THR A 1 109 ? -10.238 -0.445 13.382 1.00 93.31 109 THR A CA 1
ATOM 915 C C . THR A 1 109 ? -10.923 0.174 14.595 1.00 93.31 109 THR A C 1
ATOM 917 O O . THR A 1 109 ? -11.774 -0.476 15.190 1.00 93.31 109 THR A O 1
ATOM 920 N N . LYS A 1 110 ? -10.599 1.426 14.944 1.00 95.88 110 LYS A N 1
ATOM 921 C CA . LYS A 1 110 ? -11.274 2.142 16.033 1.00 95.88 110 LYS A CA 1
ATOM 922 C C . LYS A 1 110 ? -12.777 2.284 15.767 1.00 95.88 110 LYS A C 1
ATOM 924 O O . LYS A 1 110 ? -13.565 1.938 16.635 1.00 95.88 110 LYS A O 1
ATOM 929 N N . LEU A 1 111 ? -13.159 2.727 14.568 1.00 95.12 111 LEU A N 1
ATOM 930 C CA . LEU A 1 111 ? -14.568 2.885 14.189 1.00 95.12 111 LEU A CA 1
ATOM 931 C C . LEU A 1 111 ? -15.326 1.552 14.231 1.00 95.12 111 LEU A C 1
ATOM 933 O O . LEU A 1 111 ? -16.395 1.476 14.824 1.00 95.12 111 LEU A O 1
ATOM 937 N N . ALA A 1 112 ? -14.747 0.488 13.666 1.00 94.88 112 ALA A N 1
ATOM 938 C CA . ALA A 1 112 ? -15.349 -0.845 13.700 1.00 94.88 112 ALA A CA 1
ATOM 939 C C . ALA A 1 112 ? -15.494 -1.383 15.136 1.00 94.88 112 ALA A C 1
ATOM 941 O O . ALA A 1 112 ? -16.468 -2.059 15.457 1.00 94.88 112 ALA A O 1
ATOM 942 N N . PHE A 1 113 ? -14.532 -1.077 16.011 1.00 96.44 113 PHE A N 1
ATOM 943 C CA . PHE A 1 113 ? -14.607 -1.435 17.424 1.00 96.44 113 PHE A CA 1
ATOM 944 C C . PHE A 1 113 ? -15.730 -0.679 18.145 1.00 96.44 113 PHE A C 1
ATOM 946 O O . PHE A 1 113 ? -16.522 -1.300 18.845 1.00 96.44 113 PHE A O 1
ATOM 953 N N . GLU A 1 114 ? -15.832 0.637 17.949 1.00 96.81 114 GLU A N 1
ATOM 954 C CA . GLU A 1 114 ? -16.901 1.461 18.528 1.00 96.81 114 GLU A CA 1
ATOM 955 C C . GLU A 1 114 ? -18.291 0.997 18.066 1.00 96.81 114 GLU A C 1
ATOM 957 O O . GLU A 1 114 ? -19.200 0.863 18.886 1.00 96.81 114 GLU A O 1
ATOM 962 N N . GLU A 1 115 ? -18.440 0.681 16.778 1.00 96.19 115 GLU A N 1
ATOM 963 C CA . GLU A 1 115 ? -19.667 0.118 16.207 1.00 96.19 115 GLU A CA 1
ATOM 964 C C . GLU A 1 115 ? -20.029 -1.230 16.850 1.00 96.19 115 GLU A C 1
ATOM 966 O O . GLU A 1 115 ? -21.169 -1.451 17.265 1.00 96.19 115 GLU A O 1
ATOM 971 N N . MET A 1 116 ? -19.050 -2.122 16.998 1.00 95.25 116 MET A N 1
ATOM 972 C CA . MET A 1 116 ? -19.246 -3.412 17.654 1.00 95.25 116 MET A CA 1
ATOM 973 C C . MET A 1 116 ? -19.656 -3.247 19.127 1.00 95.25 116 MET A C 1
ATOM 975 O O . MET A 1 116 ? -20.628 -3.873 19.556 1.00 95.25 116 MET A O 1
ATOM 979 N N . CYS A 1 117 ? -19.003 -2.356 19.882 1.00 95.19 117 CYS A N 1
ATOM 980 C CA . CYS A 1 117 ? -19.386 -2.047 21.262 1.00 95.19 117 CYS A CA 1
ATOM 981 C C . CYS A 1 117 ? -20.802 -1.467 21.359 1.00 95.19 117 CYS A C 1
ATOM 983 O O . CYS A 1 117 ? -21.543 -1.814 22.278 1.00 95.19 117 CYS A O 1
ATOM 985 N N . HIS A 1 118 ? -21.204 -0.615 20.414 1.00 93.50 118 HIS A N 1
ATOM 986 C CA . HIS A 1 118 ? -22.564 -0.084 20.360 1.00 93.50 118 HIS A CA 1
ATOM 987 C C . HIS A 1 118 ? -23.597 -1.217 20.261 1.00 93.50 118 HIS A C 1
ATOM 989 O O . HIS A 1 118 ? -24.500 -1.296 21.094 1.00 93.50 118 HIS A O 1
ATOM 995 N N . TYR A 1 119 ? -23.432 -2.145 19.313 1.00 92.88 119 TYR A N 1
ATOM 996 C CA . TYR A 1 119 ? -24.356 -3.274 19.171 1.00 92.88 119 TYR A CA 1
ATOM 997 C C . TYR A 1 119 ? -24.322 -4.235 20.364 1.00 92.88 119 TYR A C 1
ATOM 999 O O . TYR A 1 119 ? -25.370 -4.739 20.766 1.00 92.88 119 TYR A O 1
ATOM 1007 N N . GLN A 1 120 ? -23.156 -4.461 20.972 1.00 92.38 120 GLN A N 1
ATOM 1008 C CA . GLN A 1 120 ? -23.048 -5.262 22.195 1.00 92.38 120 GLN A CA 1
ATOM 1009 C C . GLN A 1 120 ? -23.802 -4.630 23.372 1.00 92.38 120 GLN A C 1
ATOM 1011 O O . GLN A 1 120 ? -24.499 -5.331 24.106 1.00 92.38 120 GLN A O 1
ATOM 1016 N N . ASN A 1 121 ? -23.723 -3.310 23.538 1.00 87.81 121 ASN A N 1
ATOM 1017 C CA . ASN A 1 121 ? -24.442 -2.598 24.595 1.00 87.81 121 ASN A CA 1
ATOM 1018 C C . ASN A 1 121 ? -25.957 -2.607 24.359 1.00 87.81 121 ASN A C 1
ATOM 1020 O O . ASN A 1 121 ? -26.725 -2.830 25.292 1.00 87.81 121 ASN A O 1
ATOM 1024 N N . VAL A 1 122 ? -26.396 -2.438 23.107 1.00 86.00 122 VAL A N 1
ATOM 1025 C CA . VAL A 1 122 ? -27.814 -2.578 22.741 1.00 86.00 122 VAL A CA 1
ATOM 1026 C C . VAL A 1 122 ? -28.303 -4.003 23.022 1.00 86.00 122 VAL A C 1
ATOM 1028 O O . VAL A 1 122 ? -29.334 -4.183 23.665 1.00 86.00 122 VAL A O 1
ATOM 1031 N N . GLY A 1 123 ? -27.550 -5.026 22.611 1.00 81.12 123 GLY A N 1
ATOM 1032 C CA . GLY A 1 123 ? -27.911 -6.428 22.836 1.00 81.12 123 GLY A CA 1
ATOM 1033 C C . GLY A 1 123 ? -27.962 -6.819 24.317 1.00 81.12 123 GLY A C 1
ATOM 1034 O O . GLY A 1 123 ? -28.884 -7.513 24.744 1.00 81.12 123 GLY A O 1
ATOM 1035 N N . THR A 1 124 ? -27.017 -6.342 25.129 1.00 70.31 124 THR A N 1
ATOM 1036 C CA . THR A 1 124 ? -26.994 -6.613 26.578 1.00 70.31 124 THR A CA 1
ATOM 1037 C C . THR A 1 124 ? -28.083 -5.852 27.340 1.00 70.31 124 THR A C 1
ATOM 1039 O O . THR A 1 124 ? -28.641 -6.405 28.288 1.00 70.31 124 THR A O 1
ATOM 1042 N N . ALA A 1 125 ? -28.464 -4.645 26.901 1.00 63.09 125 ALA A N 1
ATOM 1043 C CA . ALA A 1 125 ? -29.612 -3.914 27.443 1.00 63.09 125 ALA A CA 1
ATOM 1044 C C . ALA A 1 125 ? -30.950 -4.622 27.157 1.00 63.09 125 ALA A C 1
ATOM 1046 O O . ALA A 1 125 ? -31.827 -4.653 28.016 1.00 63.09 125 ALA A O 1
ATOM 1047 N N . VAL A 1 126 ? -31.093 -5.251 25.985 1.00 60.16 126 VAL A N 1
ATOM 1048 C CA . VAL A 1 126 ? -32.280 -6.052 25.627 1.00 60.16 126 VAL A CA 1
ATOM 1049 C C . VAL A 1 126 ? -32.326 -7.386 26.393 1.00 60.16 126 VAL A C 1
ATOM 1051 O O . VAL A 1 126 ? -33.405 -7.914 26.649 1.00 60.16 126 VAL A O 1
ATOM 1054 N N . SER A 1 127 ? -31.174 -7.912 26.824 1.00 59.81 127 SER A N 1
ATOM 1055 C CA . SER A 1 127 ? -31.072 -9.174 27.573 1.00 59.81 127 SER A CA 1
ATOM 1056 C C . SER A 1 127 ? -31.335 -9.054 29.084 1.00 59.81 127 SER A C 1
ATOM 1058 O O . SER A 1 127 ? -31.412 -10.087 29.749 1.00 59.81 127 SER A O 1
ATOM 1060 N N . ASN A 1 128 ? -31.475 -7.848 29.647 1.00 53.88 128 ASN A N 1
ATOM 1061 C CA . ASN A 1 128 ? -31.792 -7.649 31.068 1.00 53.88 128 ASN A CA 1
ATOM 1062 C C . ASN A 1 128 ? -33.173 -6.992 31.252 1.00 53.88 128 ASN A C 1
ATOM 1064 O O . ASN A 1 128 ? -33.260 -5.783 31.462 1.00 53.88 128 ASN A O 1
ATOM 1068 N N . PRO A 1 129 ? -34.274 -7.768 31.252 1.00 56.56 129 PRO A N 1
ATOM 1069 C CA . PRO A 1 129 ? -35.616 -7.241 31.508 1.00 56.56 129 PRO A CA 1
ATOM 1070 C C . PRO A 1 129 ? -35.890 -6.867 32.985 1.00 56.56 129 PRO A C 1
ATOM 1072 O O . PRO A 1 129 ? -37.041 -6.653 33.347 1.00 56.56 129 PRO A O 1
ATOM 1075 N N . CYS A 1 130 ? -34.881 -6.766 33.862 1.00 51.56 130 CYS A N 1
ATOM 1076 C CA . CYS A 1 130 ? -35.084 -6.651 35.315 1.00 51.56 130 CYS A CA 1
ATOM 1077 C C . CYS A 1 130 ? -34.593 -5.331 35.942 1.00 51.56 130 CYS A C 1
ATOM 1079 O O . CYS A 1 130 ? -33.907 -5.340 36.958 1.00 51.56 130 CYS A O 1
ATOM 1081 N N . TYR A 1 131 ? -34.964 -4.178 35.377 1.00 54.03 131 TYR A N 1
ATOM 1082 C CA . TYR A 1 131 ? -34.861 -2.897 36.106 1.00 54.03 131 TYR A CA 1
ATOM 1083 C C . TYR A 1 131 ? -36.144 -2.053 36.093 1.00 54.03 131 TYR A C 1
ATOM 1085 O O . TYR A 1 131 ? -36.142 -0.925 36.577 1.00 54.03 131 TYR A O 1
ATOM 1093 N N . THR A 1 132 ? -37.272 -2.589 35.616 1.00 50.50 132 THR A N 1
ATOM 1094 C CA . THR A 1 132 ? -38.551 -1.852 35.589 1.00 50.50 132 THR A CA 1
ATOM 1095 C C . THR A 1 132 ? -39.492 -2.144 36.765 1.00 50.50 132 THR A C 1
ATOM 1097 O O . THR A 1 132 ? -40.535 -1.506 36.854 1.00 50.50 132 THR 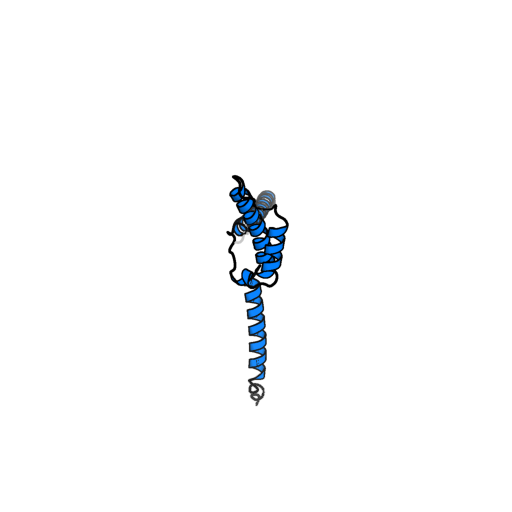A O 1
ATOM 1100 N N . TYR A 1 133 ? -39.121 -3.007 37.721 1.00 46.72 133 TYR A N 1
ATOM 1101 C CA . TYR A 1 133 ? -39.943 -3.302 38.908 1.00 46.72 133 TYR A CA 1
ATOM 1102 C C . TYR A 1 133 ? -39.166 -3.221 40.232 1.00 46.72 133 TYR A C 1
ATOM 1104 O O . TYR A 1 133 ? -39.124 -4.175 40.995 1.00 46.72 133 TYR A O 1
ATOM 1112 N N . CYS A 1 134 ? -38.603 -2.054 40.549 1.00 44.38 134 CYS A N 1
ATOM 1113 C CA . CYS A 1 134 ? -38.357 -1.658 41.942 1.00 44.38 134 CYS A CA 1
ATOM 1114 C C . CYS A 1 134 ? -38.750 -0.187 42.120 1.00 44.38 134 CYS A C 1
ATOM 1116 O O . CYS A 1 134 ? -37.912 0.703 42.239 1.00 44.38 134 CYS A O 1
ATOM 1118 N N . ARG A 1 135 ? -40.059 0.071 42.098 1.00 44.81 135 ARG A N 1
ATOM 1119 C CA . ARG A 1 135 ? -40.644 1.301 42.634 1.00 44.81 135 ARG A CA 1
ATOM 1120 C C . ARG A 1 135 ? -41.921 0.929 43.380 1.00 44.81 135 ARG A C 1
ATOM 1122 O O . ARG A 1 135 ? -42.987 0.888 42.777 1.00 44.81 135 ARG A O 1
ATOM 1129 N N . SER A 1 136 ? -41.774 0.579 44.655 1.00 42.44 136 SER A N 1
ATOM 1130 C CA . SER A 1 136 ? -42.786 0.566 45.727 1.00 42.44 136 SER A CA 1
ATOM 1131 C C . SER A 1 136 ? -42.059 0.291 47.035 1.00 42.44 136 SER A C 1
ATOM 1133 O O . SER A 1 136 ? -41.436 -0.790 47.105 1.00 42.44 136 SER A O 1
#

Foldseek 3Di:
DDDDDDDDDDDDDDDPPPVVVVVVVVVVVVVVVVVVVVVVVVVPDDDDQDPCCCVDPCNVVLLVVLVVVADDQDPDPCNVVSVVVSVVVSVVSSSVSCCVPVNPVVVVVVVVVVVVVVVVVVVVVVVDPPDPPDDD